Protein AF-A0AB34CC14-F1 (afdb_monomer_lite)

Sequence (91 aa):
MKTSFSDKSQWGILEYLFRIYPRTMSEDEVRKEFGNPHNKGLVSNVRQLISEGSIEKTAIVKIMGRDAVSATGLRITRDGTRLVRKSLNNN

Structure (mmCIF, N/CA/C/O backbone):
data_AF-A0AB34CC14-F1
#
_entry.id   AF-A0AB34CC14-F1
#
loop_
_atom_site.group_PDB
_atom_site.id
_atom_site.type_symbol
_atom_site.label_atom_id
_atom_site.label_alt_id
_atom_site.label_comp_id
_atom_site.label_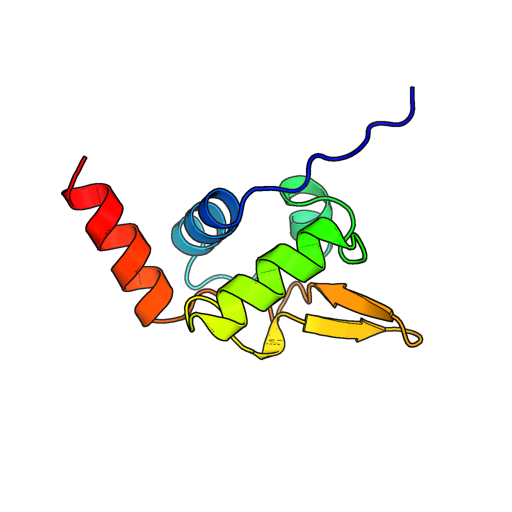asym_id
_atom_site.label_entity_id
_atom_site.label_seq_id
_atom_site.pdbx_PDB_ins_code
_atom_site.Cartn_x
_atom_site.Cartn_y
_atom_site.Cartn_z
_atom_site.occupancy
_atom_site.B_iso_or_equiv
_atom_site.auth_seq_id
_atom_site.auth_comp_id
_atom_site.auth_asym_id
_atom_site.auth_atom_id
_atom_site.pdbx_PDB_model_num
ATOM 1 N N . MET A 1 1 ? 27.641 9.187 -1.366 1.00 33.25 1 MET A N 1
ATOM 2 C CA . MET A 1 1 ? 26.625 8.440 -0.588 1.00 33.25 1 MET A CA 1
ATOM 3 C C . MET A 1 1 ? 25.377 8.281 -1.445 1.00 33.25 1 MET A C 1
ATOM 5 O O . MET A 1 1 ? 24.791 9.290 -1.807 1.00 33.25 1 MET A O 1
ATOM 9 N N . LYS A 1 2 ? 25.001 7.056 -1.835 1.00 36.25 2 LYS A N 1
ATOM 10 C CA . LYS A 1 2 ? 23.701 6.800 -2.478 1.00 36.25 2 LYS A CA 1
ATOM 11 C C . LYS A 1 2 ? 22.671 6.642 -1.362 1.00 36.25 2 LYS A C 1
ATOM 13 O O . LYS A 1 2 ? 22.811 5.740 -0.543 1.00 36.25 2 LYS A O 1
ATOM 18 N N . THR A 1 3 ? 21.698 7.544 -1.288 1.00 39.78 3 THR A N 1
ATOM 19 C CA . THR A 1 3 ? 20.612 7.496 -0.305 1.00 39.78 3 THR A CA 1
ATOM 20 C C . THR A 1 3 ? 19.759 6.257 -0.565 1.00 39.78 3 THR A C 1
ATOM 22 O O . THR A 1 3 ? 18.977 6.208 -1.514 1.00 39.78 3 THR A O 1
ATOM 25 N N . SER A 1 4 ? 19.953 5.225 0.257 1.00 41.16 4 SER A N 1
ATOM 26 C CA . SER A 1 4 ? 19.028 4.101 0.368 1.00 41.16 4 SER A CA 1
ATOM 27 C C . SER A 1 4 ? 17.733 4.654 0.952 1.00 41.16 4 SER A C 1
ATOM 29 O O . SER A 1 4 ? 17.653 4.877 2.156 1.00 41.16 4 SER A O 1
ATOM 31 N N . PHE A 1 5 ? 16.757 4.968 0.098 1.00 46.88 5 PHE A N 1
ATOM 32 C CA . PHE A 1 5 ? 15.414 5.324 0.550 1.00 46.88 5 PHE A CA 1
ATOM 33 C C . PHE A 1 5 ? 14.903 4.197 1.453 1.00 46.88 5 PHE A C 1
ATOM 35 O O . PHE A 1 5 ? 14.959 3.031 1.062 1.00 46.88 5 PHE A O 1
ATOM 42 N N . SER A 1 6 ? 14.517 4.542 2.682 1.00 52.22 6 SER A N 1
ATOM 43 C CA . SER A 1 6 ? 14.071 3.576 3.677 1.00 52.22 6 SER A CA 1
ATOM 44 C C . SER A 1 6 ? 12.749 2.959 3.241 1.00 52.22 6 SER A C 1
ATOM 46 O O . SER A 1 6 ? 11.792 3.665 2.923 1.00 52.22 6 SER A O 1
ATOM 48 N N . ASP A 1 7 ? 12.688 1.632 3.247 1.00 63.22 7 ASP A N 1
ATOM 49 C CA . ASP A 1 7 ? 11.430 0.919 3.074 1.00 63.22 7 ASP A CA 1
ATOM 50 C C . ASP A 1 7 ? 10.513 1.320 4.238 1.00 63.22 7 ASP A C 1
ATOM 52 O O . ASP A 1 7 ? 10.811 1.014 5.397 1.00 63.22 7 ASP A O 1
ATOM 56 N N . LYS A 1 8 ? 9.417 2.049 3.970 1.00 76.12 8 LYS A N 1
ATOM 57 C CA . LYS A 1 8 ? 8.438 2.331 5.031 1.00 76.12 8 LYS A CA 1
ATOM 58 C C . LYS A 1 8 ? 7.892 1.010 5.565 1.00 76.12 8 LYS A C 1
ATOM 60 O O . LYS A 1 8 ? 7.607 0.081 4.803 1.00 76.12 8 LYS A O 1
ATOM 65 N N . SER A 1 9 ? 7.708 0.958 6.882 1.00 89.12 9 SER A N 1
ATOM 66 C CA . SER A 1 9 ? 6.991 -0.136 7.526 1.00 89.12 9 SER A CA 1
ATOM 67 C C . SER A 1 9 ? 5.557 -0.220 6.995 1.00 89.12 9 SER A C 1
ATOM 69 O O . SER A 1 9 ? 4.992 0.762 6.507 1.00 89.12 9 SER A O 1
ATOM 71 N N . GLN A 1 10 ? 4.947 -1.396 7.123 1.00 94.19 10 GLN A N 1
ATOM 72 C CA . GLN A 1 10 ? 3.556 -1.631 6.728 1.00 94.19 10 GLN A CA 1
ATOM 73 C C . GLN A 1 10 ? 2.598 -0.625 7.381 1.00 94.19 10 GLN A C 1
ATOM 75 O O . GLN A 1 10 ? 1.750 -0.042 6.707 1.00 94.19 10 GLN A O 1
ATOM 80 N N . TRP A 1 11 ? 2.799 -0.346 8.672 1.00 94.94 11 TRP A N 1
ATOM 81 C CA . TRP A 1 11 ? 2.006 0.642 9.398 1.00 94.94 11 TRP A CA 1
ATOM 82 C C . TRP A 1 11 ? 2.163 2.057 8.830 1.00 94.94 11 TRP A C 1
ATOM 84 O O . TR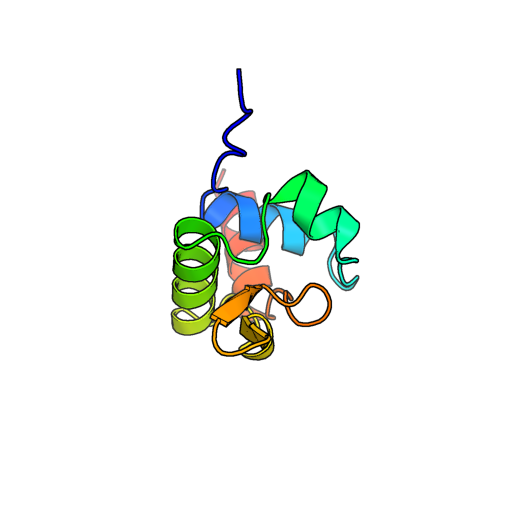P A 1 11 ? 1.168 2.724 8.562 1.00 94.94 11 TRP A O 1
ATOM 94 N N . GLY A 1 12 ? 3.396 2.483 8.532 1.00 93.75 12 GLY A N 1
ATOM 95 C CA . GLY A 1 12 ? 3.647 3.802 7.943 1.00 93.75 12 GLY A CA 1
ATOM 96 C C . GLY A 1 12 ? 3.042 3.977 6.543 1.00 93.75 12 GLY A C 1
ATOM 97 O O . GLY A 1 12 ? 2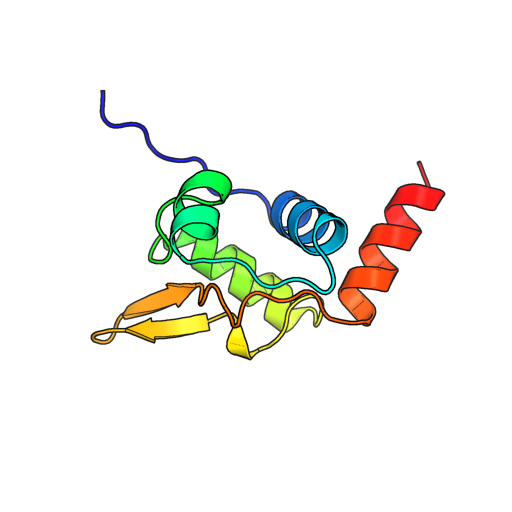.698 5.095 6.154 1.00 93.75 12 GLY A O 1
ATOM 98 N N . ILE A 1 13 ? 2.879 2.888 5.782 1.00 95.25 13 ILE A N 1
ATOM 99 C CA . ILE A 1 13 ? 2.134 2.896 4.514 1.00 95.25 13 ILE A CA 1
ATOM 100 C C . ILE A 1 13 ? 0.640 3.111 4.790 1.00 95.25 13 ILE A C 1
ATOM 102 O O . ILE A 1 13 ? 0.033 3.996 4.188 1.00 95.25 13 ILE A O 1
ATOM 106 N N . LEU A 1 14 ? 0.052 2.352 5.721 1.00 95.94 14 LEU A N 1
ATOM 107 C CA . LEU A 1 14 ? -1.369 2.468 6.068 1.00 95.94 14 LEU A CA 1
ATOM 108 C C . LEU A 1 14 ? -1.735 3.852 6.609 1.00 95.94 14 LEU A C 1
ATOM 110 O O . LEU A 1 14 ? -2.721 4.433 6.158 1.00 95.94 14 LEU A O 1
ATOM 114 N N . GLU A 1 15 ? -0.936 4.411 7.518 1.00 95.19 15 GLU A N 1
ATOM 115 C CA . GLU A 1 15 ? -1.151 5.760 8.056 1.00 95.19 15 GLU A CA 1
ATOM 116 C C . GLU A 1 15 ? -1.113 6.821 6.956 1.00 95.19 15 GLU A C 1
ATOM 118 O O . GLU A 1 15 ? -1.953 7.725 6.914 1.00 95.19 15 GLU A O 1
ATOM 123 N N . TYR A 1 16 ? -0.156 6.702 6.031 1.00 95.31 16 TYR A N 1
ATOM 124 C CA . TYR A 1 16 ? -0.058 7.634 4.918 1.00 95.31 16 TYR A CA 1
ATOM 125 C C . TYR A 1 16 ? -1.295 7.557 4.019 1.00 95.31 16 TYR A C 1
ATOM 127 O O . TYR A 1 16 ? -1.909 8.588 3.739 1.00 95.31 16 TYR A O 1
ATOM 135 N N . LEU A 1 17 ? -1.681 6.348 3.599 1.00 95.94 17 LEU A N 1
ATOM 136 C CA . LEU A 1 17 ? -2.839 6.141 2.730 1.00 95.94 17 LEU A CA 1
ATOM 137 C C . LEU A 1 17 ? -4.146 6.567 3.402 1.00 95.94 17 LEU A C 1
ATOM 139 O O . LEU A 1 17 ? -5.002 7.151 2.743 1.00 95.94 17 LEU A O 1
ATOM 143 N N . PHE A 1 18 ? -4.285 6.340 4.709 1.00 96.19 18 PHE A N 1
ATOM 144 C CA . PHE A 1 18 ? -5.431 6.805 5.483 1.00 96.19 18 PHE A CA 1
ATOM 145 C C . PHE A 1 18 ? -5.535 8.334 5.493 1.00 96.19 18 PHE A C 1
ATOM 147 O O . PHE A 1 18 ? -6.616 8.874 5.273 1.00 96.19 18 PHE A O 1
ATOM 154 N N . ARG A 1 19 ? -4.417 9.044 5.686 1.00 95.19 19 ARG A N 1
ATOM 155 C CA . ARG A 1 19 ? -4.384 10.516 5.709 1.00 95.19 19 ARG A CA 1
ATOM 156 C C . ARG A 1 19 ? -4.797 11.151 4.383 1.00 95.19 19 ARG A C 1
ATOM 158 O O . ARG A 1 19 ? -5.356 12.243 4.390 1.00 95.19 19 ARG A O 1
ATOM 165 N N . ILE A 1 20 ? -4.501 10.503 3.258 1.00 94.81 20 ILE A N 1
ATOM 166 C CA . ILE A 1 20 ? -4.868 11.022 1.934 1.00 94.81 20 ILE A CA 1
ATOM 167 C C . ILE A 1 20 ? -6.199 10.464 1.419 1.00 94.81 20 ILE A C 1
ATOM 169 O O . ILE A 1 20 ? -6.691 10.943 0.401 1.00 94.81 20 ILE A O 1
ATOM 173 N N . TYR A 1 21 ? -6.794 9.470 2.083 1.00 91.00 21 TYR A N 1
ATOM 174 C CA . TYR A 1 21 ? -8.027 8.828 1.633 1.00 91.00 21 TYR A CA 1
ATOM 175 C C . TYR A 1 21 ? -9.171 9.853 1.466 1.00 91.00 21 TYR A C 1
ATOM 177 O O . TYR A 1 21 ? -9.387 10.667 2.365 1.00 91.00 21 TYR A O 1
ATOM 185 N N . PRO A 1 22 ? -9.949 9.814 0.360 1.00 91.38 22 PRO A N 1
ATOM 186 C CA . PRO A 1 22 ? -9.977 8.790 -0.695 1.00 91.38 22 PRO A CA 1
ATOM 187 C C . PRO A 1 22 ? -9.087 9.079 -1.921 1.00 91.38 22 PRO A C 1
ATOM 189 O O . PRO A 1 22 ? -9.251 8.428 -2.955 1.00 91.38 22 PRO A O 1
ATOM 192 N N . ARG A 1 23 ? -8.165 10.046 -1.841 1.00 93.94 23 ARG A N 1
ATOM 193 C CA . ARG A 1 23 ? -7.268 10.437 -2.940 1.00 93.94 23 ARG A CA 1
ATOM 194 C C . ARG A 1 23 ? -6.281 9.317 -3.289 1.00 93.94 23 ARG A C 1
ATOM 196 O O . ARG A 1 23 ? -5.814 8.585 -2.419 1.00 93.94 23 ARG A O 1
ATOM 203 N N . THR A 1 24 ? -5.920 9.228 -4.565 1.00 91.81 24 THR A N 1
ATOM 204 C CA . THR A 1 24 ? -4.832 8.373 -5.061 1.00 91.81 24 THR A CA 1
ATOM 205 C C . THR A 1 24 ? -3.502 9.119 -5.109 1.00 91.81 24 THR A C 1
ATOM 207 O O . THR A 1 24 ? -3.465 10.350 -5.190 1.00 91.81 24 THR A O 1
ATOM 210 N N . MET A 1 25 ? -2.401 8.373 -5.116 1.00 93.88 25 MET A N 1
ATOM 211 C CA . MET A 1 25 ? -1.064 8.941 -5.278 1.00 93.88 25 MET A CA 1
ATOM 212 C C . MET A 1 25 ? -0.673 9.019 -6.754 1.00 93.88 25 MET A C 1
ATOM 214 O O . MET A 1 25 ? -1.081 8.194 -7.572 1.00 93.88 25 MET A O 1
ATOM 218 N N . SER A 1 26 ? 0.155 10.004 -7.080 1.00 94.31 26 SER A N 1
ATOM 219 C CA . SER A 1 26 ? 0.957 10.030 -8.304 1.00 94.31 26 SER A CA 1
ATOM 220 C C . SER A 1 26 ? 2.227 9.184 -8.146 1.00 94.31 26 SER A C 1
ATOM 222 O O . SER A 1 26 ? 2.655 8.880 -7.030 1.00 94.31 26 SER A O 1
ATOM 224 N N . GLU A 1 27 ? 2.866 8.810 -9.258 1.00 92.56 27 GLU A N 1
ATOM 225 C CA . GLU A 1 27 ? 4.134 8.065 -9.208 1.00 92.56 27 GLU A CA 1
ATOM 226 C C . GLU A 1 27 ? 5.232 8.819 -8.453 1.00 92.56 27 GLU A C 1
ATOM 228 O O . GLU A 1 27 ? 5.998 8.216 -7.701 1.00 92.56 27 GLU A O 1
ATOM 233 N N . ASP A 1 28 ? 5.296 10.140 -8.622 1.00 93.88 28 ASP A N 1
ATOM 234 C CA . ASP A 1 28 ? 6.289 10.968 -7.946 1.00 93.88 28 ASP A CA 1
ATOM 235 C C . ASP A 1 28 ? 6.049 11.041 -6.440 1.00 93.88 28 ASP A C 1
ATOM 237 O O . ASP A 1 28 ? 7.009 11.044 -5.671 1.00 93.88 28 ASP A O 1
ATOM 241 N N . GLU A 1 29 ? 4.791 11.045 -5.994 1.00 93.81 29 GLU A N 1
ATOM 242 C CA . GLU A 1 29 ? 4.473 10.933 -4.569 1.00 93.81 29 GLU A CA 1
ATOM 243 C C . GLU A 1 29 ? 4.899 9.576 -4.009 1.00 93.81 29 GLU A C 1
ATOM 245 O O . GLU A 1 29 ? 5.500 9.535 -2.940 1.00 93.81 29 GLU A O 1
ATOM 250 N N . VAL A 1 30 ? 4.669 8.473 -4.734 1.00 92.94 30 VAL A N 1
ATOM 251 C CA . VAL A 1 30 ? 5.149 7.145 -4.308 1.00 92.94 30 VAL A CA 1
ATOM 252 C C . VAL A 1 30 ? 6.671 7.143 -4.180 1.00 92.94 30 VAL A C 1
ATOM 254 O O . VAL A 1 30 ? 7.190 6.684 -3.165 1.00 92.94 30 VAL A O 1
ATOM 257 N N . ARG A 1 31 ? 7.390 7.713 -5.158 1.00 93.00 31 ARG A N 1
ATOM 258 C CA . ARG A 1 31 ? 8.858 7.823 -5.110 1.00 93.00 31 ARG A CA 1
ATOM 259 C C . ARG A 1 31 ? 9.349 8.654 -3.931 1.00 93.00 31 ARG A C 1
ATOM 261 O O . ARG A 1 31 ? 10.311 8.259 -3.278 1.00 93.00 31 ARG A O 1
ATOM 268 N N . LYS A 1 32 ? 8.707 9.794 -3.664 1.00 92.19 32 LYS A N 1
ATOM 269 C CA . LYS A 1 32 ? 9.078 10.699 -2.567 1.00 92.19 32 LYS A CA 1
ATOM 270 C C . LYS A 1 32 ? 8.797 10.089 -1.197 1.00 92.19 32 LYS A C 1
ATOM 272 O O . LYS A 1 32 ? 9.622 10.221 -0.301 1.00 92.19 32 LYS A O 1
ATOM 277 N N . GLU A 1 33 ? 7.654 9.429 -1.039 1.00 92.31 33 GLU A N 1
ATOM 278 C CA . GLU A 1 33 ? 7.205 8.914 0.254 1.00 92.31 33 GLU A CA 1
ATOM 279 C C . GLU A 1 33 ? 7.767 7.537 0.576 1.00 92.31 33 GLU A C 1
ATOM 281 O O . GLU A 1 33 ? 8.199 7.297 1.699 1.00 92.31 33 GLU A O 1
ATOM 286 N N . PHE A 1 34 ? 7.746 6.620 -0.387 1.00 91.38 34 PHE A N 1
ATOM 287 C CA . PHE A 1 34 ? 8.056 5.209 -0.163 1.00 91.38 34 PHE A CA 1
ATOM 288 C C . PHE A 1 34 ? 9.336 4.751 -0.868 1.00 91.38 34 PHE A C 1
ATOM 290 O O . PHE A 1 34 ? 9.773 3.620 -0.670 1.00 91.38 34 PHE A O 1
ATOM 297 N N . GLY A 1 35 ? 9.952 5.609 -1.684 1.00 91.81 35 GLY A N 1
ATOM 298 C CA . GLY A 1 35 ? 11.135 5.265 -2.462 1.00 91.81 35 GLY A CA 1
ATOM 299 C C . GLY A 1 35 ? 10.798 4.539 -3.764 1.00 91.81 35 GLY A C 1
ATOM 300 O O . GLY A 1 35 ? 9.735 4.705 -4.356 1.00 91.81 35 GLY A O 1
ATOM 301 N N . ASN A 1 36 ? 11.746 3.748 -4.268 1.00 93.50 36 ASN A N 1
ATOM 302 C CA . ASN A 1 36 ? 11.601 3.097 -5.569 1.00 93.50 36 ASN A CA 1
ATOM 303 C C . ASN A 1 36 ? 10.388 2.131 -5.584 1.00 93.50 36 ASN A C 1
ATOM 305 O O . ASN A 1 36 ? 10.397 1.171 -4.816 1.00 93.50 36 ASN A O 1
ATOM 309 N N . PRO A 1 37 ? 9.406 2.289 -6.497 1.00 94.00 37 PRO A N 1
ATOM 310 C CA . PRO A 1 37 ? 8.253 1.387 -6.606 1.00 94.00 37 PRO A CA 1
ATOM 311 C C . PRO A 1 37 ? 8.611 -0.081 -6.878 1.00 94.00 37 PRO A C 1
ATOM 313 O O . PRO A 1 37 ? 7.817 -0.970 -6.587 1.00 94.00 37 PRO A O 1
ATOM 316 N N . HIS A 1 38 ? 9.798 -0.341 -7.433 1.00 94.25 38 HIS A N 1
ATOM 317 C CA . HIS A 1 38 ? 10.338 -1.685 -7.671 1.00 94.25 38 HIS A CA 1
ATOM 318 C C . HIS A 1 38 ? 11.170 -2.232 -6.506 1.00 94.25 38 HIS A C 1
ATOM 320 O O . HIS A 1 38 ? 11.770 -3.305 -6.620 1.00 94.25 38 HIS A O 1
ATOM 326 N N . ASN A 1 39 ? 11.289 -1.484 -5.409 1.00 93.50 39 ASN A N 1
ATOM 327 C CA . ASN A 1 39 ? 12.012 -1.950 -4.241 1.00 93.50 39 ASN A CA 1
ATOM 328 C C . ASN A 1 39 ? 11.343 -3.230 -3.704 1.00 93.50 39 ASN A C 1
ATOM 330 O O . ASN A 1 39 ? 10.136 -3.265 -3.468 1.00 93.50 39 ASN A O 1
ATOM 334 N N . LYS A 1 40 ? 12.139 -4.288 -3.506 1.00 92.56 40 LYS A N 1
ATOM 335 C CA . LYS A 1 40 ? 11.641 -5.596 -3.058 1.00 92.56 40 LYS A CA 1
ATOM 336 C C . LYS A 1 40 ? 11.015 -5.548 -1.663 1.00 92.56 40 LYS A C 1
ATOM 338 O O . LYS A 1 40 ? 10.009 -6.217 -1.453 1.00 92.56 40 LYS A O 1
ATOM 343 N N . GLY A 1 41 ? 11.585 -4.782 -0.735 1.00 93.25 41 GLY A N 1
ATOM 344 C CA . GLY A 1 41 ? 11.052 -4.594 0.613 1.00 93.25 41 GLY A CA 1
ATOM 345 C C . GLY A 1 41 ? 9.722 -3.846 0.593 1.00 93.25 41 GLY A C 1
ATOM 346 O O . GLY A 1 41 ? 8.745 -4.329 1.163 1.00 93.25 41 GLY A O 1
ATOM 347 N N . LEU A 1 42 ? 9.630 -2.752 -0.169 1.00 94.56 42 LEU A N 1
ATOM 348 C CA . LEU A 1 42 ? 8.362 -2.046 -0.378 1.00 94.56 42 LEU A CA 1
ATOM 349 C C . LEU A 1 42 ? 7.294 -2.958 -1.011 1.00 94.56 42 LEU A C 1
ATOM 351 O O . LEU A 1 42 ? 6.178 -3.047 -0.501 1.00 94.56 42 LEU A O 1
ATOM 355 N N . VAL A 1 43 ? 7.634 -3.675 -2.088 1.00 95.75 43 VAL A N 1
ATOM 356 C CA . VAL A 1 43 ? 6.725 -4.632 -2.746 1.00 95.75 43 VAL A CA 1
ATOM 357 C C . VAL A 1 43 ? 6.286 -5.731 -1.775 1.00 95.75 43 VAL A C 1
ATOM 359 O O . VAL A 1 43 ? 5.110 -6.087 -1.754 1.00 95.75 43 VAL A O 1
ATOM 362 N N . SER A 1 44 ? 7.198 -6.251 -0.951 1.00 95.81 44 SER A N 1
ATOM 363 C CA . SER A 1 44 ? 6.888 -7.256 0.071 1.00 95.81 44 SER A CA 1
ATOM 364 C C . SER A 1 44 ? 5.912 -6.715 1.118 1.00 95.81 44 SER A C 1
ATOM 366 O O . SER A 1 44 ? 4.926 -7.378 1.434 1.00 95.81 44 SER A O 1
ATOM 368 N N . ASN A 1 45 ? 6.131 -5.491 1.609 1.00 95.75 45 ASN A N 1
ATOM 369 C CA . ASN A 1 45 ? 5.236 -4.846 2.572 1.00 95.75 45 ASN A CA 1
ATOM 370 C C . ASN A 1 45 ? 3.838 -4.625 1.986 1.00 95.75 45 ASN A C 1
ATOM 372 O O . ASN A 1 45 ? 2.844 -4.951 2.630 1.00 95.75 45 ASN A O 1
ATOM 376 N N . VAL A 1 46 ? 3.748 -4.133 0.749 1.00 96.56 46 VAL A N 1
ATOM 377 C CA . VAL A 1 46 ? 2.457 -3.938 0.075 1.00 96.56 46 VAL A CA 1
ATOM 378 C C . VAL A 1 46 ? 1.756 -5.276 -0.176 1.00 96.56 46 VAL A C 1
ATOM 380 O O . VAL A 1 46 ? 0.553 -5.373 0.040 1.00 96.56 46 VAL A O 1
ATOM 383 N N . ARG A 1 47 ? 2.478 -6.337 -0.562 1.00 97.25 47 ARG A N 1
ATOM 384 C CA . ARG A 1 47 ? 1.894 -7.682 -0.719 1.00 97.25 47 ARG A CA 1
ATOM 385 C C . ARG A 1 47 ? 1.310 -8.225 0.577 1.00 97.25 47 ARG A C 1
ATOM 387 O O . ARG A 1 47 ? 0.219 -8.789 0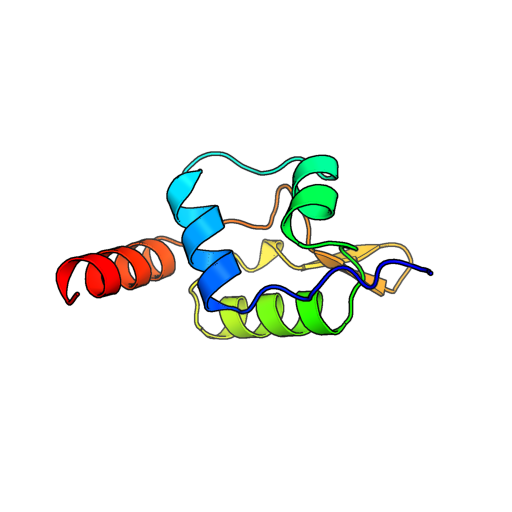.545 1.00 97.25 47 ARG A O 1
ATOM 394 N N . GLN A 1 48 ? 2.008 -8.036 1.691 1.00 97.12 48 GLN A N 1
ATOM 395 C CA . GLN A 1 48 ? 1.508 -8.453 2.995 1.00 97.12 48 GLN A CA 1
ATOM 396 C C . GLN A 1 48 ? 0.211 -7.708 3.347 1.00 97.12 48 GLN A C 1
ATOM 398 O O . GLN A 1 48 ? -0.791 -8.339 3.669 1.00 97.12 48 GLN A O 1
ATOM 403 N N . LEU A 1 49 ? 0.177 -6.387 3.150 1.00 97.31 49 LEU A N 1
ATOM 404 C CA . LEU A 1 49 ? -1.019 -5.570 3.386 1.00 97.31 49 LEU A CA 1
ATOM 405 C C . LEU A 1 49 ? -2.201 -5.934 2.471 1.00 97.31 49 LEU A C 1
ATOM 407 O O . LEU A 1 49 ? -3.355 -5.835 2.891 1.00 97.31 49 LEU A O 1
ATOM 411 N N . ILE A 1 50 ? -1.933 -6.368 1.235 1.00 97.75 50 ILE A N 1
ATOM 412 C CA . ILE A 1 50 ? -2.955 -6.934 0.341 1.00 97.75 50 ILE A CA 1
ATOM 413 C C . ILE A 1 50 ? -3.483 -8.259 0.905 1.00 97.75 50 ILE A C 1
ATOM 415 O O . ILE A 1 50 ? -4.693 -8.473 0.923 1.00 97.75 50 ILE A O 1
ATOM 419 N N . SER A 1 51 ? -2.595 -9.149 1.362 1.00 97.38 51 SER A N 1
ATOM 420 C CA . SER A 1 51 ? -2.976 -10.443 1.948 1.00 97.38 51 SER A CA 1
ATOM 421 C C . SER A 1 51 ? -3.835 -10.279 3.202 1.00 97.38 51 SER A C 1
ATOM 423 O O . SER A 1 51 ? -4.732 -11.081 3.443 1.00 97.38 51 SER A O 1
ATOM 425 N N . GLU A 1 52 ? -3.576 -9.235 3.985 1.00 96.19 52 GLU A N 1
ATOM 426 C CA . GLU A 1 52 ? -4.344 -8.869 5.180 1.00 96.19 52 GLU A CA 1
ATOM 427 C C . GLU A 1 52 ? -5.657 -8.141 4.854 1.00 96.19 52 GLU A C 1
ATOM 429 O O . GLU A 1 52 ? -6.456 -7.875 5.748 1.00 96.19 52 GLU A O 1
ATOM 434 N N . GLY A 1 53 ? -5.894 -7.797 3.584 1.00 97.44 53 GLY A N 1
ATOM 435 C CA . GLY A 1 53 ? -7.088 -7.077 3.143 1.00 97.44 53 GLY A CA 1
ATOM 436 C C . GLY A 1 53 ? -7.092 -5.588 3.492 1.00 97.44 53 GLY A C 1
ATOM 437 O O . GLY A 1 53 ? -8.120 -4.933 3.331 1.00 97.44 53 GLY A O 1
ATOM 438 N N . SER A 1 54 ? -5.966 -5.027 3.937 1.00 97.31 54 SER A N 1
ATOM 439 C CA . SER A 1 54 ? -5.848 -3.614 4.323 1.00 97.31 54 SER A CA 1
ATOM 440 C C . SER A 1 54 ? -5.609 -2.681 3.127 1.00 97.31 54 SER A C 1
ATOM 442 O O . SER A 1 54 ? -5.927 -1.492 3.199 1.00 97.31 54 SER A O 1
ATOM 444 N N . ILE A 1 55 ? -5.078 -3.207 2.018 1.00 96.75 55 ILE A N 1
ATOM 445 C CA . ILE A 1 55 ? -4.824 -2.484 0.759 1.00 96.75 55 ILE A CA 1
ATOM 446 C C . ILE A 1 55 ? -5.457 -3.225 -0.427 1.00 96.75 55 ILE A C 1
ATOM 448 O O . ILE A 1 55 ? -5.547 -4.452 -0.437 1.00 96.75 55 ILE A O 1
ATOM 452 N N . GLU A 1 56 ? -5.890 -2.471 -1.437 1.00 96.94 56 GLU A N 1
ATOM 453 C CA . GLU A 1 56 ? -6.467 -3.000 -2.673 1.00 96.94 56 GLU A CA 1
ATOM 454 C C . GLU A 1 56 ? -5.489 -3.897 -3.450 1.00 96.94 56 GLU A C 1
ATOM 456 O O . GLU A 1 56 ? -4.309 -3.582 -3.622 1.00 96.94 56 GLU A O 1
ATOM 461 N N . LYS A 1 57 ? -6.001 -4.992 -4.027 1.00 95.94 57 LYS A N 1
ATOM 462 C CA . LYS A 1 57 ? -5.197 -5.969 -4.794 1.00 95.94 57 LYS A CA 1
ATOM 463 C C . LYS A 1 57 ? -4.489 -5.357 -6.009 1.00 95.94 57 LYS A C 1
ATOM 465 O O . LYS A 1 57 ? -3.481 -5.888 -6.465 1.00 95.94 57 LYS A O 1
ATOM 470 N N . THR A 1 58 ? -4.999 -4.237 -6.518 1.00 96.00 58 THR A N 1
ATOM 471 C CA . THR A 1 58 ? -4.435 -3.483 -7.648 1.00 96.00 58 THR A CA 1
ATOM 472 C C . THR A 1 58 ? -3.152 -2.723 -7.307 1.00 96.00 58 THR A C 1
ATOM 474 O O . THR A 1 58 ? -2.547 -2.130 -8.198 1.00 96.00 58 THR A O 1
ATOM 477 N N . ALA A 1 59 ? -2.726 -2.711 -6.040 1.00 96.56 59 ALA A N 1
ATOM 478 C CA . ALA A 1 59 ? -1.539 -1.985 -5.601 1.00 96.56 59 ALA A CA 1
ATOM 479 C C . ALA A 1 59 ? -0.219 -2.578 -6.113 1.00 96.56 59 ALA A C 1
ATOM 481 O O . ALA A 1 59 ? 0.785 -1.871 -6.104 1.00 96.56 59 ALA A O 1
ATOM 482 N N . ILE A 1 60 ? -0.204 -3.828 -6.593 1.00 97.12 60 ILE A N 1
ATOM 483 C CA . ILE A 1 60 ? 0.959 -4.434 -7.254 1.00 97.12 60 ILE A CA 1
ATOM 484 C C . ILE A 1 60 ? 0.639 -4.721 -8.718 1.00 97.12 60 ILE A C 1
ATOM 486 O O . ILE A 1 60 ? -0.339 -5.394 -9.035 1.00 97.12 60 ILE A O 1
ATOM 490 N N . VAL A 1 61 ? 1.510 -4.251 -9.607 1.00 96.38 61 VAL A N 1
ATOM 491 C CA . VAL A 1 61 ? 1.453 -4.499 -11.053 1.00 96.38 61 VAL A CA 1
ATOM 492 C C . VAL A 1 61 ? 2.790 -5.037 -11.550 1.00 96.38 61 VAL A C 1
ATOM 494 O O . VAL A 1 61 ? 3.814 -4.895 -10.883 1.00 96.38 61 VAL A O 1
ATOM 497 N N . LYS A 1 62 ? 2.793 -5.645 -12.739 1.00 94.94 62 LYS A N 1
ATOM 498 C CA . LYS A 1 62 ? 4.023 -6.051 -13.427 1.00 94.94 62 LYS A CA 1
ATOM 499 C C . LYS A 1 62 ? 4.375 -5.041 -14.510 1.00 94.94 62 LYS A C 1
ATOM 501 O O . LYS A 1 62 ? 3.603 -4.851 -15.444 1.00 94.94 62 LYS A O 1
ATOM 506 N N . ILE A 1 63 ? 5.562 -4.450 -14.420 1.00 91.25 63 ILE A N 1
ATOM 507 C CA . ILE A 1 63 ? 6.124 -3.552 -15.435 1.00 91.25 63 ILE A CA 1
ATOM 508 C C . ILE A 1 63 ? 7.424 -4.183 -15.927 1.00 91.25 63 ILE A C 1
ATOM 510 O O . ILE A 1 63 ? 8.314 -4.473 -15.129 1.00 91.25 63 ILE A O 1
ATOM 514 N N . MET A 1 64 ? 7.518 -4.447 -17.234 1.00 90.75 64 MET A N 1
ATOM 515 C CA . MET A 1 64 ? 8.679 -5.115 -17.851 1.00 90.75 64 MET A CA 1
ATOM 516 C C . MET A 1 64 ? 9.093 -6.410 -17.118 1.00 90.75 64 MET A C 1
ATOM 518 O O . MET A 1 64 ? 10.271 -6.674 -16.885 1.00 90.75 64 MET A O 1
ATOM 522 N N . GLY A 1 65 ? 8.107 -7.204 -16.686 1.00 92.06 65 GLY A N 1
ATOM 523 C CA . GLY A 1 65 ? 8.332 -8.472 -15.982 1.00 92.06 65 GLY A CA 1
ATOM 524 C C . GLY A 1 65 ? 8.734 -8.352 -14.507 1.00 92.06 65 GLY A C 1
ATOM 525 O O . GLY A 1 65 ? 8.939 -9.379 -13.862 1.00 92.06 65 GLY A O 1
ATOM 526 N N . ARG A 1 66 ? 8.819 -7.138 -13.947 1.00 93.00 66 ARG A N 1
ATOM 527 C CA . ARG A 1 66 ? 9.129 -6.899 -12.529 1.00 93.00 66 ARG A CA 1
ATOM 528 C C . ARG A 1 66 ? 7.906 -6.392 -11.784 1.00 93.00 66 ARG A C 1
ATOM 530 O O . ARG A 1 66 ? 7.175 -5.549 -12.299 1.00 93.00 66 ARG A O 1
ATOM 537 N N . ASP A 1 67 ? 7.717 -6.880 -10.563 1.00 96.12 67 ASP A N 1
ATOM 538 C CA . ASP A 1 67 ? 6.686 -6.348 -9.679 1.00 96.12 67 ASP A CA 1
ATOM 539 C C . ASP A 1 67 ? 7.013 -4.900 -9.295 1.00 96.12 67 ASP A C 1
ATOM 541 O O . ASP A 1 67 ? 8.176 -4.524 -9.102 1.00 96.12 67 ASP A O 1
ATOM 545 N N . ALA A 1 68 ? 5.969 -4.087 -9.218 1.00 96.56 68 ALA A N 1
ATOM 546 C CA . ALA A 1 68 ? 6.044 -2.679 -8.884 1.00 96.56 68 ALA A CA 1
ATOM 547 C C . ALA A 1 68 ? 4.812 -2.269 -8.083 1.00 96.56 68 ALA A C 1
ATOM 549 O O . ALA A 1 68 ? 3.710 -2.770 -8.327 1.00 96.56 68 ALA A O 1
ATOM 550 N N . VAL A 1 69 ? 4.989 -1.318 -7.171 1.00 96.19 69 VAL A N 1
ATOM 551 C CA . VAL A 1 69 ? 3.865 -0.636 -6.532 1.00 96.19 69 VAL A CA 1
ATOM 552 C C . VAL A 1 69 ? 3.207 0.320 -7.527 1.00 96.19 69 VAL A C 1
ATOM 554 O O . VAL A 1 69 ? 3.848 1.227 -8.053 1.00 96.19 69 VAL A O 1
ATOM 557 N N . SER A 1 70 ? 1.916 0.115 -7.778 1.00 96.25 70 SER A N 1
ATOM 558 C CA . SER A 1 70 ? 1.090 0.980 -8.621 1.00 96.25 70 SER A CA 1
ATOM 559 C C . SER A 1 70 ? 0.614 2.190 -7.828 1.00 96.25 70 SER A C 1
ATOM 561 O O . SER A 1 70 ? -0.098 2.027 -6.844 1.00 96.25 70 SER A O 1
ATOM 563 N N . ALA A 1 71 ? 0.942 3.407 -8.262 1.00 94.12 71 ALA A N 1
ATOM 564 C CA . ALA A 1 71 ? 0.542 4.623 -7.549 1.00 94.12 71 ALA A CA 1
ATOM 565 C C . ALA A 1 71 ? -0.983 4.824 -7.501 1.00 94.12 71 ALA A C 1
ATOM 567 O O . ALA A 1 71 ? -1.547 5.152 -6.458 1.00 94.12 71 ALA A O 1
ATOM 568 N N . THR A 1 72 ? -1.664 4.554 -8.615 1.00 93.44 72 THR A N 1
ATOM 569 C CA . THR A 1 72 ? -3.128 4.646 -8.712 1.00 93.44 72 THR A CA 1
ATOM 570 C C . THR A 1 72 ? -3.828 3.459 -8.052 1.00 93.44 72 THR A C 1
ATOM 572 O O . THR A 1 72 ? -4.950 3.596 -7.563 1.00 93.44 72 THR A O 1
ATOM 575 N N . GLY A 1 73 ? -3.166 2.299 -8.019 1.00 94.69 73 GLY A N 1
ATOM 576 C CA . GLY A 1 73 ? -3.672 1.079 -7.396 1.00 94.69 73 GLY A CA 1
ATOM 577 C C . GLY A 1 73 ? -3.413 0.981 -5.892 1.00 94.69 73 GLY A C 1
ATOM 578 O O . GLY A 1 73 ? -4.098 0.207 -5.226 1.00 94.69 73 GLY A O 1
ATOM 579 N N . LEU A 1 74 ? -2.454 1.743 -5.355 1.00 96.31 74 LEU A N 1
ATOM 580 C CA . LEU A 1 74 ? -2.091 1.772 -3.939 1.00 96.31 74 LEU A CA 1
ATOM 581 C C . LEU A 1 74 ? -3.144 2.547 -3.144 1.00 96.31 74 LEU A C 1
ATOM 583 O O . LEU A 1 74 ? -3.041 3.753 -2.922 1.00 96.31 74 LEU A O 1
ATOM 587 N N . ARG A 1 75 ? -4.190 1.832 -2.738 1.00 96.44 75 ARG A N 1
ATOM 588 C CA . ARG A 1 75 ? -5.343 2.386 -2.027 1.00 96.44 75 ARG A CA 1
ATOM 589 C C . ARG A 1 75 ? -5.642 1.556 -0.793 1.00 96.44 75 ARG A C 1
ATOM 591 O O . ARG A 1 75 ? -5.589 0.330 -0.838 1.00 96.44 75 ARG A O 1
ATOM 598 N N . ILE A 1 76 ? -5.968 2.235 0.299 1.00 97.00 76 ILE A N 1
ATOM 599 C CA . ILE A 1 76 ? -6.433 1.586 1.523 1.00 97.00 76 ILE A CA 1
ATOM 600 C C . ILE A 1 76 ? -7.879 1.111 1.333 1.00 97.00 76 ILE A C 1
ATOM 602 O O . ILE A 1 76 ? -8.701 1.826 0.755 1.00 97.00 76 ILE A O 1
ATOM 606 N N . THR A 1 77 ? -8.189 -0.092 1.810 1.00 97.25 77 THR A N 1
ATOM 607 C CA . THR A 1 77 ? -9.554 -0.635 1.776 1.00 97.25 77 THR A CA 1
ATOM 608 C C . THR A 1 77 ? -10.397 -0.046 2.909 1.00 97.25 77 THR A C 1
ATOM 610 O O . THR A 1 77 ? -9.904 0.642 3.814 1.00 97.25 77 THR A O 1
ATOM 613 N N . ARG A 1 78 ? -11.696 -0.367 2.925 1.00 95.94 78 ARG A N 1
ATOM 614 C CA . ARG A 1 78 ? -12.568 -0.049 4.066 1.00 95.94 78 ARG A CA 1
ATOM 615 C C . ARG A 1 78 ? -12.072 -0.688 5.369 1.00 95.94 78 ARG A C 1
ATOM 617 O O . ARG A 1 78 ? -12.172 -0.058 6.424 1.00 95.94 78 ARG A O 1
ATOM 624 N N . ASP A 1 79 ? -11.541 -1.904 5.301 1.00 96.19 79 ASP A N 1
ATOM 625 C CA . ASP A 1 79 ? -11.055 -2.631 6.475 1.00 96.19 79 ASP A CA 1
ATOM 626 C C . ASP A 1 79 ? -9.725 -2.063 6.969 1.00 96.19 79 ASP A C 1
ATOM 628 O O . ASP A 1 79 ? -9.599 -1.790 8.163 1.00 96.19 79 ASP A O 1
ATOM 632 N N . GLY A 1 80 ? -8.803 -1.724 6.061 1.00 96.25 80 GLY A N 1
ATOM 633 C CA . GLY A 1 80 ? -7.586 -0.985 6.411 1.00 96.25 80 GLY A CA 1
ATOM 634 C C . GLY A 1 80 ? -7.900 0.370 7.054 1.00 96.25 80 GLY A C 1
ATOM 635 O O . GLY A 1 80 ? -7.318 0.742 8.071 1.00 96.25 80 GLY A O 1
ATOM 636 N N . THR A 1 81 ? -8.902 1.086 6.537 1.00 96.44 81 THR A N 1
ATOM 637 C CA . THR A 1 81 ? -9.371 2.353 7.125 1.00 96.44 81 THR A CA 1
ATOM 638 C C . THR A 1 81 ? -9.892 2.153 8.553 1.00 96.44 81 THR A C 1
ATOM 640 O O . THR A 1 81 ? -9.616 2.959 9.444 1.00 96.44 81 THR A O 1
ATOM 643 N N . ARG A 1 82 ? -10.649 1.074 8.798 1.00 95.62 82 ARG A N 1
ATOM 644 C CA . ARG A 1 82 ? -11.159 0.731 10.135 1.00 95.62 82 ARG A CA 1
ATOM 645 C C . ARG A 1 82 ? -10.029 0.356 11.091 1.00 95.62 82 ARG A C 1
ATOM 647 O O . ARG A 1 82 ? -10.079 0.763 12.249 1.00 95.62 82 ARG A O 1
ATOM 654 N N . LEU A 1 83 ? -9.031 -0.382 10.608 1.00 95.12 83 LEU A N 1
ATOM 655 C CA . LEU A 1 83 ? -7.849 -0.776 11.369 1.00 95.12 83 LEU A CA 1
ATOM 656 C C . LEU A 1 83 ? -7.094 0.454 11.890 1.00 95.12 83 LEU A C 1
ATOM 658 O O . LEU A 1 83 ? -6.878 0.567 13.096 1.00 95.12 83 LEU A O 1
ATOM 662 N N . VAL A 1 84 ? -6.780 1.408 11.005 1.00 94.88 84 VAL A N 1
ATOM 663 C CA . VAL A 1 84 ? -6.081 2.647 11.386 1.00 94.88 84 VAL A CA 1
ATOM 664 C C . VAL A 1 84 ? -6.909 3.460 12.383 1.00 94.88 84 VAL A C 1
ATOM 666 O O . VAL A 1 84 ? -6.397 3.837 13.433 1.00 94.88 84 VAL A O 1
ATOM 669 N N . ARG A 1 85 ? -8.215 3.651 12.137 1.00 94.44 85 ARG A N 1
ATOM 670 C CA . ARG A 1 85 ? -9.104 4.358 13.085 1.00 94.44 85 ARG A CA 1
ATOM 671 C C . ARG A 1 85 ? -9.138 3.713 14.467 1.00 94.44 85 ARG A C 1
ATOM 673 O O . ARG A 1 85 ? -9.088 4.420 15.465 1.00 94.44 85 ARG A O 1
ATOM 680 N N . LYS A 1 86 ? -9.230 2.381 14.535 1.00 92.94 86 LYS A N 1
ATOM 681 C CA . LYS A 1 86 ? -9.233 1.660 15.813 1.00 92.94 86 LYS A CA 1
ATOM 682 C C . LYS A 1 86 ? -7.921 1.876 16.565 1.00 92.94 86 LYS A C 1
ATOM 684 O O . LYS A 1 86 ? -7.956 2.084 17.769 1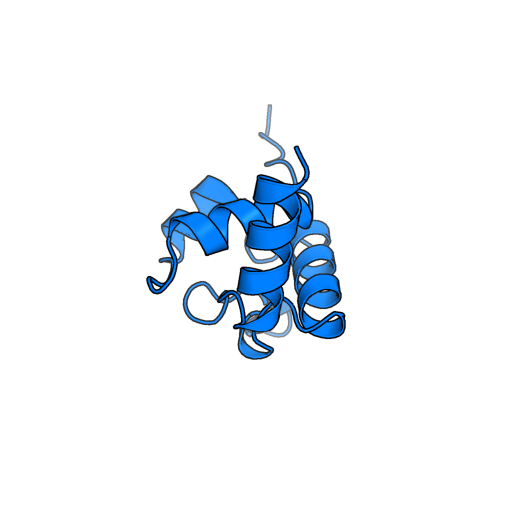.00 92.94 86 LYS A O 1
ATOM 689 N N . SER A 1 87 ? -6.790 1.859 15.863 1.00 91.19 87 SER A N 1
ATOM 690 C CA . SER A 1 87 ? -5.490 2.129 16.479 1.00 91.19 87 SER A CA 1
ATOM 691 C C . SER A 1 87 ? -5.373 3.558 17.006 1.00 91.19 87 SER A C 1
ATOM 693 O O . SER A 1 87 ? -4.806 3.747 18.072 1.00 91.19 87 SER A O 1
ATOM 695 N N . LEU A 1 88 ? -5.917 4.550 16.293 1.00 87.88 88 LEU A N 1
ATOM 696 C CA . LEU A 1 88 ? -5.901 5.950 16.734 1.00 87.88 88 LEU A CA 1
ATOM 697 C C . LEU A 1 88 ? -6.782 6.201 17.962 1.00 87.88 88 LEU A C 1
ATOM 699 O O . LEU A 1 88 ? -6.475 7.085 18.745 1.00 87.88 88 LEU A O 1
ATOM 703 N N . ASN A 1 89 ? -7.860 5.433 18.132 1.00 85.25 89 ASN A N 1
ATOM 704 C CA . ASN A 1 89 ? -8.764 5.562 19.278 1.00 85.25 89 ASN A CA 1
ATOM 705 C C . ASN A 1 89 ? -8.301 4.776 20.519 1.00 85.25 89 ASN A C 1
ATOM 707 O O . ASN A 1 89 ? -8.892 4.928 21.584 1.00 85.25 89 ASN A O 1
ATOM 711 N N . ASN A 1 90 ? -7.316 3.888 20.363 1.00 74.50 90 ASN A N 1
ATOM 712 C CA . ASN A 1 90 ? -6.784 3.040 21.431 1.00 74.50 90 ASN A CA 1
ATOM 713 C C . ASN A 1 90 ? -5.453 3.561 22.010 1.00 74.50 90 ASN A C 1
ATOM 715 O O . ASN A 1 90 ? -4.927 2.937 22.931 1.00 74.50 90 ASN A O 1
ATOM 719 N N . ASN A 1 91 ? -4.921 4.652 21.453 1.00 54.94 91 ASN A N 1
ATOM 720 C CA . ASN A 1 91 ? -3.763 5.404 21.947 1.00 54.94 91 ASN A CA 1
ATOM 721 C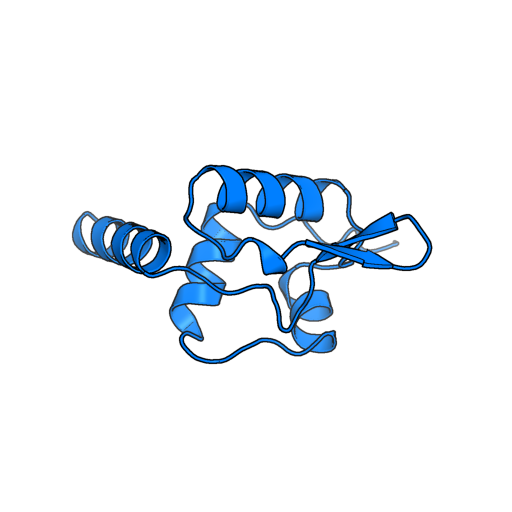 C . ASN A 1 91 ? -4.235 6.692 22.622 1.00 54.94 91 ASN A C 1
ATOM 723 O O . ASN A 1 91 ? -3.532 7.136 23.554 1.00 54.94 91 ASN A O 1
#

Organism: NCBI:txid2608008

Radius of gyration: 12.82 Å; chains: 1; bounding box: 39×22×40 Å

pLDDT: mean 89.84, std 14.37, range [33.25, 97.75]

Foldseek 3Di:
DPDPQDADALVQLLVVQLVQPPDFFDPVRCCVRGNFQLDPSNLVSLVVCVVVVQAAPQQWDADPNGIGGDRRRGHGDPVSNVVNVVVVVVD

Secondary structure (DSSP, 8-state):
---------HHHHHHHHHHHTTPPPPHHHHHHHH--TT-HHHHHHHHHHHHTTSB-GGGEEEETTEEEE-TTT--B-HHHHHHHHHHHH--